Protein AF-A0A7Y8LN01-F1 (afdb_monomer)

Foldseek 3Di:
DDPPDDDDDDLEAEDEDALVCVVVVQVVLVVVVWDWDDDPFWIWTHDPVGSRIYIYGNDPVCPVQVVVFDFDDDPVDTDGHRDD

Radius of gyration: 13.22 Å; Cα contacts (8 Å, |Δi|>4): 130; chains: 1; bounding box: 28×33×28 Å

Mean predicted aligned error: 5.34 Å

Solvent-accessible surface area (backbone atoms only — not comparable to full-atom values): 5112 Å² total; per-residue (Å²): 74,58,96,84,55,84,87,50,89,50,55,52,43,82,41,80,53,63,66,92,47,45,69,60,52,53,49,56,39,47,76,70,70,32,50,76,49,82,55,102,50,35,34,41,38,37,45,97,90,44,86,51,37,37,36,37,42,53,46,73,87,54,56,61,34,70,82,57,36,41,85,40,85,45,98,96,42,83,41,75,42,62,67,136

Sequence (84 aa):
MNAYVESVVSLDLDIVAAVERIGAICKAAREKGLRVEEFERSVNITSESSDLRIQLQIDLRYQTFISMAEDREVPGYKMKVAPP

Structure (mmCIF, N/CA/C/O backbone):
data_AF-A0A7Y8LN01-F1
#
_entry.id   AF-A0A7Y8LN01-F1
#
loop_
_atom_site.group_PDB
_atom_site.id
_atom_site.type_symbol
_atom_site.label_atom_id
_atom_site.label_alt_id
_atom_site.label_comp_id
_atom_site.label_asym_id
_atom_site.label_entity_id
_atom_site.label_seq_id
_atom_site.pdbx_PDB_ins_code
_atom_site.Cartn_x
_atom_site.Cartn_y
_atom_site.Cartn_z
_atom_site.occupancy
_atom_site.B_iso_or_equiv
_atom_site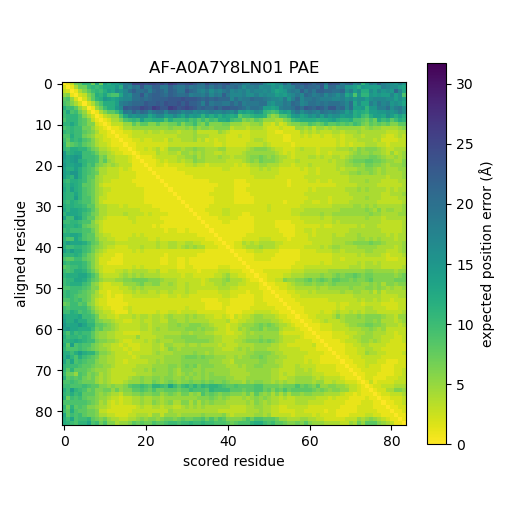.auth_seq_id
_atom_site.auth_comp_id
_atom_site.auth_asym_id
_atom_site.auth_atom_id
_atom_site.pdbx_PDB_model_num
ATOM 1 N N . MET A 1 1 ? 3.084 -10.170 4.823 1.00 48.88 1 MET A N 1
ATOM 2 C CA . MET A 1 1 ? 3.228 -11.461 4.093 1.00 48.88 1 MET A CA 1
ATOM 3 C C . MET A 1 1 ? 4.522 -11.455 3.283 1.00 48.88 1 MET A C 1
ATOM 5 O O . MET A 1 1 ? 4.747 -10.488 2.571 1.00 48.88 1 MET A O 1
ATOM 9 N N . ASN A 1 2 ? 5.368 -12.487 3.374 1.00 51.25 2 ASN A N 1
ATOM 10 C CA . ASN A 1 2 ? 6.612 -12.553 2.595 1.00 51.25 2 ASN A CA 1
ATOM 11 C C . ASN A 1 2 ? 6.391 -13.354 1.298 1.00 51.25 2 ASN A C 1
ATOM 13 O O . ASN A 1 2 ? 6.065 -14.534 1.357 1.00 51.25 2 ASN A O 1
ATOM 17 N N . ALA A 1 3 ? 6.549 -12.720 0.134 1.00 58.72 3 ALA A N 1
ATOM 18 C CA . ALA A 1 3 ? 6.341 -13.350 -1.177 1.00 58.72 3 ALA A CA 1
ATOM 19 C C . ALA A 1 3 ? 7.546 -14.185 -1.672 1.00 58.72 3 ALA A C 1
ATOM 21 O O . ALA A 1 3 ? 7.561 -14.623 -2.825 1.00 58.72 3 ALA A O 1
ATOM 22 N N . TYR A 1 4 ? 8.554 -14.391 -0.815 1.00 53.84 4 TYR A N 1
ATOM 23 C CA . TYR A 1 4 ? 9.840 -15.005 -1.161 1.00 53.84 4 TYR A CA 1
ATOM 24 C C . TYR A 1 4 ? 10.168 -16.306 -0.411 1.00 53.84 4 TYR A C 1
ATOM 26 O O . TYR A 1 4 ? 11.199 -16.911 -0.692 1.00 53.84 4 TYR A O 1
ATOM 34 N N . VAL A 1 5 ? 9.327 -16.764 0.525 1.00 54.41 5 VAL A N 1
ATOM 35 C CA . VAL A 1 5 ? 9.567 -17.975 1.343 1.00 54.41 5 VAL A CA 1
ATOM 36 C C . VAL A 1 5 ? 8.251 -18.673 1.711 1.00 54.41 5 VAL A C 1
ATOM 38 O O . VAL A 1 5 ? 7.192 -18.047 1.647 1.00 54.41 5 VAL A O 1
ATOM 41 N N . GLU A 1 6 ? 8.311 -19.961 2.093 1.00 52.59 6 GLU A N 1
ATOM 42 C CA . GLU A 1 6 ? 7.155 -20.727 2.600 1.00 52.59 6 GLU A CA 1
ATOM 43 C C . GLU A 1 6 ? 6.390 -19.937 3.677 1.00 52.59 6 GLU A C 1
ATOM 45 O O . GLU A 1 6 ? 6.990 -19.272 4.519 1.00 52.59 6 GLU A O 1
ATOM 50 N N . SER A 1 7 ? 5.055 -19.984 3.595 1.00 51.38 7 SER A N 1
ATOM 51 C CA . SER A 1 7 ? 4.104 -19.032 4.188 1.00 51.38 7 SER A CA 1
ATOM 52 C C . SER A 1 7 ? 4.402 -18.627 5.640 1.00 51.38 7 SER A C 1
ATOM 54 O O . SER A 1 7 ? 3.902 -19.231 6.589 1.00 51.38 7 SER A O 1
ATOM 56 N N . VAL A 1 8 ? 5.119 -17.515 5.812 1.00 60.03 8 VAL A N 1
ATOM 57 C CA . VAL A 1 8 ? 5.205 -16.801 7.090 1.00 60.03 8 VAL A CA 1
ATOM 58 C C . VAL A 1 8 ? 4.028 -15.830 7.186 1.00 60.03 8 VAL A C 1
ATOM 60 O O . VAL A 1 8 ? 3.899 -14.899 6.382 1.00 60.03 8 VAL A O 1
ATOM 63 N N . VAL A 1 9 ? 3.170 -16.034 8.189 1.00 64.44 9 VAL A N 1
ATOM 64 C CA . VAL A 1 9 ? 2.100 -15.088 8.529 1.00 64.44 9 VAL A CA 1
ATOM 65 C C . VAL A 1 9 ? 2.745 -13.806 9.046 1.00 64.44 9 VAL A C 1
ATOM 67 O O . VAL A 1 9 ? 3.503 -13.821 10.011 1.00 64.44 9 VAL A O 1
ATOM 70 N N . SER A 1 10 ? 2.448 -12.688 8.392 1.00 74.94 10 SER A N 1
ATOM 71 C CA . SER A 1 10 ? 2.896 -11.362 8.812 1.00 74.94 10 SER A CA 1
ATOM 72 C C . SER A 1 10 ? 1.713 -10.407 8.723 1.00 74.94 10 SER A C 1
ATOM 74 O O . SER A 1 10 ? 0.957 -10.446 7.751 1.00 74.94 10 SER A O 1
ATOM 76 N N . LEU A 1 11 ? 1.574 -9.579 9.758 1.00 85.00 11 LEU A N 1
ATOM 77 C CA . LEU A 1 11 ? 0.550 -8.540 9.877 1.00 85.00 11 LEU A CA 1
ATOM 78 C C . LEU A 1 11 ? 0.912 -7.271 9.098 1.00 85.00 11 LEU A C 1
ATOM 80 O O . LEU A 1 11 ? 0.139 -6.323 9.098 1.00 85.00 11 LEU A O 1
ATOM 84 N N . ASP A 1 12 ? 2.070 -7.256 8.442 1.00 87.38 12 ASP A N 1
ATOM 85 C CA . ASP A 1 12 ? 2.572 -6.120 7.684 1.00 87.38 12 ASP A CA 1
ATOM 86 C C . ASP A 1 12 ? 2.479 -6.416 6.182 1.00 87.38 12 ASP A C 1
ATOM 88 O O . ASP A 1 12 ? 2.864 -7.493 5.697 1.00 87.38 12 ASP A O 1
ATOM 92 N N . LEU A 1 13 ? 1.923 -5.458 5.445 1.00 88.06 13 LEU A N 1
ATOM 93 C CA . LEU A 1 13 ? 1.838 -5.462 3.993 1.00 88.06 13 LEU A CA 1
ATOM 94 C C . LEU A 1 13 ? 2.443 -4.167 3.446 1.00 88.06 13 LEU A C 1
ATOM 96 O O . LEU A 1 13 ? 1.815 -3.110 3.485 1.00 88.06 13 LEU A O 1
ATOM 100 N N . ASP A 1 14 ? 3.648 -4.273 2.898 1.00 88.62 14 ASP A N 1
ATOM 101 C CA . ASP A 1 14 ? 4.312 -3.174 2.206 1.00 88.62 14 ASP A CA 1
ATOM 102 C C . ASP A 1 14 ? 3.902 -3.145 0.732 1.00 88.62 14 ASP A C 1
ATOM 104 O O . ASP A 1 14 ? 3.974 -4.150 0.020 1.00 88.62 14 ASP A O 1
ATOM 108 N N . ILE A 1 15 ? 3.466 -1.979 0.262 1.00 90.00 15 ILE A N 1
ATOM 109 C CA . ILE A 1 15 ? 3.020 -1.756 -1.112 1.00 90.00 15 ILE A CA 1
ATOM 110 C C . ILE A 1 15 ? 3.793 -0.575 -1.681 1.00 90.00 15 ILE A C 1
ATOM 112 O O . ILE A 1 15 ? 3.814 0.512 -1.110 1.00 90.00 15 ILE A O 1
ATOM 116 N N . VAL A 1 16 ? 4.384 -0.755 -2.856 1.00 88.56 16 VAL A N 1
ATOM 117 C CA . VAL A 1 16 ? 4.882 0.371 -3.648 1.00 88.56 16 VAL A CA 1
ATOM 118 C C . VAL A 1 16 ? 3.748 0.862 -4.536 1.00 88.56 16 VAL A C 1
ATOM 120 O O . VAL A 1 16 ? 3.154 0.083 -5.282 1.00 88.56 16 VAL A O 1
ATOM 123 N N . ALA A 1 17 ? 3.448 2.154 -4.465 1.00 84.50 17 ALA A N 1
ATOM 124 C CA . ALA A 1 17 ? 2.445 2.786 -5.309 1.00 84.50 17 ALA A CA 1
ATOM 125 C C . ALA A 1 17 ? 3.053 3.965 -6.071 1.00 84.50 17 ALA A C 1
ATOM 127 O O . ALA A 1 17 ? 3.998 4.609 -5.611 1.00 84.50 17 ALA A O 1
ATOM 128 N N . ALA A 1 18 ? 2.503 4.240 -7.253 1.00 86.44 18 ALA A N 1
ATOM 129 C CA . ALA A 1 18 ? 2.906 5.391 -8.046 1.00 86.44 18 ALA A CA 1
ATOM 130 C C . ALA A 1 18 ? 2.604 6.681 -7.267 1.00 86.44 18 ALA A C 1
ATOM 132 O O . ALA A 1 18 ? 1.487 6.840 -6.758 1.00 86.44 18 ALA A O 1
ATOM 133 N N . VAL A 1 19 ? 3.586 7.580 -7.154 1.00 84.88 19 VAL A N 1
ATOM 134 C CA . VAL A 1 19 ? 3.494 8.783 -6.300 1.00 84.88 19 VAL A CA 1
ATOM 135 C C . VAL A 1 19 ? 2.268 9.628 -6.660 1.00 84.88 19 VAL A C 1
ATOM 137 O O . VAL A 1 19 ? 1.546 10.099 -5.781 1.00 84.88 19 VAL A O 1
ATOM 140 N N . GLU A 1 20 ? 1.953 9.747 -7.948 1.00 87.00 20 GLU A N 1
ATOM 141 C CA . GLU A 1 20 ? 0.805 10.503 -8.450 1.00 87.00 20 GLU A CA 1
ATOM 142 C C . GLU A 1 20 ? -0.560 9.900 -8.069 1.00 87.00 20 GLU A C 1
ATOM 144 O O . GLU A 1 20 ? -1.591 10.564 -8.189 1.00 87.00 20 GLU A O 1
ATOM 149 N N . ARG A 1 21 ? -0.599 8.646 -7.599 1.00 89.75 21 ARG A N 1
ATOM 150 C CA . ARG A 1 21 ? -1.828 7.953 -7.178 1.00 89.75 21 ARG A CA 1
ATOM 151 C C . ARG A 1 21 ? -2.058 7.978 -5.671 1.00 89.75 21 ARG A C 1
ATOM 153 O O . ARG A 1 21 ? -3.171 7.673 -5.244 1.00 89.75 21 ARG A O 1
ATOM 160 N N . ILE A 1 22 ? -1.069 8.379 -4.872 1.00 91.00 22 ILE A N 1
ATOM 161 C CA . ILE A 1 22 ? -1.133 8.310 -3.404 1.00 91.00 22 ILE A CA 1
ATOM 162 C C . ILE A 1 22 ? -2.328 9.081 -2.849 1.00 91.00 22 ILE A C 1
ATOM 164 O O . ILE A 1 22 ? -3.103 8.522 -2.079 1.00 91.00 22 ILE A O 1
ATOM 168 N N . GLY A 1 23 ? -2.568 10.310 -3.316 1.00 93.12 23 GLY A N 1
ATOM 169 C CA . GLY A 1 23 ? -3.716 11.103 -2.863 1.00 93.12 23 GLY A CA 1
ATOM 170 C C . GLY A 1 23 ? -5.067 10.412 -3.102 1.00 93.12 23 GLY A C 1
ATOM 171 O O . GLY A 1 23 ? -5.948 10.450 -2.243 1.00 93.12 23 GLY A O 1
ATOM 172 N N . ALA A 1 24 ? -5.219 9.719 -4.236 1.00 95.38 24 ALA A N 1
ATOM 173 C CA . ALA A 1 24 ? -6.430 8.960 -4.544 1.00 95.38 24 ALA A CA 1
ATOM 174 C C . ALA A 1 24 ? -6.574 7.716 -3.651 1.00 95.38 24 ALA A C 1
ATOM 176 O O . ALA A 1 24 ? -7.679 7.422 -3.194 1.00 95.38 24 ALA A O 1
ATOM 177 N N . ILE A 1 25 ? -5.470 7.020 -3.362 1.00 94.44 25 ILE A N 1
ATOM 178 C CA . ILE A 1 25 ? -5.461 5.855 -2.467 1.00 94.44 25 ILE A CA 1
ATOM 179 C C . ILE A 1 25 ? -5.824 6.277 -1.040 1.00 94.44 25 ILE A C 1
ATOM 181 O O . ILE A 1 25 ? -6.718 5.683 -0.440 1.00 94.44 25 ILE A O 1
ATOM 185 N N . CYS A 1 26 ? -5.203 7.339 -0.518 1.00 95.94 26 CYS A N 1
ATOM 186 C CA . CYS A 1 26 ? -5.492 7.868 0.814 1.00 95.94 26 CYS A CA 1
ATOM 187 C C . CYS A 1 26 ? -6.958 8.292 0.949 1.00 95.94 26 CYS A C 1
ATOM 189 O O . CYS A 1 26 ? -7.606 7.984 1.950 1.00 95.94 26 CYS A O 1
ATOM 191 N N . LYS A 1 27 ? -7.504 8.971 -0.069 1.00 97.31 27 LYS A N 1
ATOM 192 C CA . LYS A 1 27 ? -8.920 9.348 -0.103 1.00 97.31 27 LYS A CA 1
ATOM 193 C C . LYS A 1 27 ? -9.827 8.114 -0.049 1.00 97.31 27 LYS A C 1
ATOM 195 O O . LYS A 1 27 ? -10.691 8.047 0.819 1.00 97.31 27 LYS A O 1
ATOM 200 N N . ALA A 1 28 ? -9.589 7.125 -0.910 1.00 96.94 28 ALA A N 1
ATOM 201 C CA . ALA A 1 28 ? -10.386 5.900 -0.947 1.00 96.94 28 ALA A CA 1
ATOM 202 C C . ALA A 1 28 ? -10.295 5.093 0.362 1.00 96.94 28 ALA A C 1
ATOM 204 O O . ALA A 1 28 ? -11.281 4.501 0.795 1.00 96.94 28 ALA A O 1
ATOM 205 N N . ALA A 1 29 ? -9.128 5.072 1.014 1.00 95.81 29 ALA A N 1
ATOM 206 C CA . ALA A 1 29 ? -8.947 4.419 2.307 1.00 95.81 29 ALA A CA 1
ATOM 207 C C . ALA A 1 29 ? -9.771 5.105 3.409 1.00 95.81 29 ALA A C 1
ATOM 209 O O . ALA A 1 29 ? -10.505 4.433 4.134 1.00 95.81 29 ALA A O 1
ATOM 210 N N . ARG A 1 30 ? -9.725 6.442 3.481 1.00 97.19 30 ARG A N 1
ATOM 211 C CA . ARG A 1 30 ? -10.530 7.234 4.428 1.00 97.19 30 ARG A CA 1
ATOM 212 C C . ARG A 1 30 ? -12.031 7.057 4.198 1.00 97.19 30 ARG A C 1
ATOM 214 O O . ARG A 1 30 ? -12.771 6.869 5.156 1.00 97.19 30 ARG A O 1
ATOM 221 N N . GLU A 1 31 ? -12.478 7.054 2.942 1.00 97.56 31 GLU A N 1
ATOM 222 C CA . GLU A 1 31 ? -13.885 6.805 2.579 1.00 97.56 31 GLU A CA 1
ATOM 223 C C . GLU A 1 31 ? -14.371 5.412 3.010 1.00 97.56 31 GLU A C 1
ATOM 225 O O . GLU A 1 31 ? -15.551 5.229 3.296 1.00 97.56 31 GLU A O 1
ATOM 230 N N . LYS A 1 32 ? -13.460 4.438 3.117 1.00 95.81 32 LYS A N 1
ATOM 231 C CA . LYS A 1 32 ? -13.734 3.098 3.657 1.00 95.81 32 LYS A CA 1
ATOM 232 C C . LYS A 1 32 ? -13.634 3.009 5.185 1.00 95.81 32 LYS A C 1
ATOM 234 O O . LYS A 1 32 ? -13.737 1.912 5.725 1.00 95.81 32 LYS A O 1
ATOM 239 N N . GLY A 1 33 ? -13.424 4.126 5.881 1.00 95.88 33 GLY A N 1
ATOM 240 C CA . GLY A 1 33 ? -13.290 4.164 7.339 1.00 95.88 33 GLY A CA 1
ATOM 241 C C . GLY A 1 33 ? -11.941 3.662 7.859 1.00 95.88 33 GLY A C 1
ATOM 242 O O . GLY A 1 33 ? -11.829 3.339 9.038 1.00 95.88 33 GLY A O 1
ATOM 243 N N . LEU A 1 34 ? -10.918 3.574 7.002 1.00 96.94 34 LEU A N 1
ATOM 244 C CA . LEU A 1 34 ? -9.564 3.227 7.428 1.00 96.94 34 LEU A CA 1
ATOM 245 C C . LEU A 1 34 ? -8.846 4.460 7.982 1.00 96.94 34 LEU A C 1
ATOM 247 O O . LEU A 1 34 ? -9.020 5.581 7.493 1.00 96.94 34 LEU A O 1
ATOM 251 N N . ARG A 1 35 ? -7.990 4.240 8.979 1.00 97.69 35 ARG A N 1
ATOM 252 C CA . ARG A 1 35 ? -7.090 5.264 9.509 1.00 97.69 35 ARG A CA 1
ATOM 253 C C . ARG A 1 35 ? -5.911 5.417 8.554 1.00 97.69 35 ARG A C 1
ATOM 255 O O . ARG A 1 35 ? -5.331 4.420 8.134 1.00 97.69 35 ARG A O 1
ATOM 262 N N . VAL A 1 36 ? -5.579 6.660 8.206 1.00 97.81 36 VAL A N 1
ATOM 263 C CA . VAL A 1 36 ? -4.494 6.995 7.272 1.00 97.81 36 VAL A CA 1
ATOM 264 C C . VAL A 1 36 ? -3.563 8.014 7.916 1.00 97.81 36 VAL A C 1
ATOM 266 O O . VAL A 1 36 ? -3.997 9.125 8.228 1.00 97.81 36 VAL A O 1
ATOM 269 N N . GLU A 1 37 ? -2.294 7.645 8.061 1.00 97.62 37 GLU A N 1
ATOM 270 C CA . GLU A 1 37 ? -1.226 8.467 8.633 1.00 97.62 37 GLU A CA 1
ATOM 271 C C . GLU A 1 37 ? -0.142 8.694 7.574 1.00 97.62 37 GLU A C 1
ATOM 273 O O . GLU A 1 37 ? 0.430 7.743 7.046 1.00 97.62 37 GLU A O 1
ATOM 278 N N . GLU A 1 38 ? 0.112 9.955 7.225 1.00 95.19 38 GLU A N 1
ATOM 279 C CA . GLU A 1 38 ? 1.043 10.337 6.158 1.00 95.19 38 GLU A CA 1
ATOM 280 C C . GLU A 1 38 ? 2.380 10.803 6.757 1.00 95.19 38 GLU A C 1
ATOM 282 O O . GLU A 1 38 ? 2.408 11.627 7.671 1.00 95.19 38 GLU A O 1
ATOM 287 N N . PHE A 1 39 ? 3.488 10.290 6.221 1.00 93.31 39 PHE A N 1
ATOM 288 C CA . PHE A 1 39 ? 4.865 10.621 6.594 1.00 93.31 39 PHE A CA 1
ATOM 289 C C . PHE A 1 39 ? 5.647 11.108 5.362 1.00 93.31 39 PHE A C 1
ATOM 291 O O . PHE A 1 39 ? 5.193 10.969 4.230 1.00 93.31 39 PHE A O 1
ATOM 298 N N . GLU A 1 40 ? 6.860 11.644 5.559 1.00 90.38 40 GLU A N 1
ATOM 299 C CA . GLU A 1 40 ? 7.697 12.180 4.463 1.00 90.38 40 GLU A CA 1
ATOM 300 C C . GLU A 1 40 ? 7.935 11.158 3.337 1.00 90.38 40 GLU A C 1
ATOM 302 O O . GLU A 1 40 ? 8.016 11.525 2.167 1.00 90.38 40 GLU A O 1
ATOM 307 N N . ARG A 1 41 ? 8.071 9.874 3.690 1.00 89.69 41 ARG A N 1
ATOM 308 C CA . ARG A 1 41 ? 8.444 8.802 2.753 1.00 89.69 41 ARG A CA 1
ATOM 309 C C . ARG A 1 41 ? 7.478 7.627 2.713 1.00 89.69 41 ARG A C 1
ATOM 311 O O . ARG A 1 41 ? 7.665 6.751 1.873 1.00 89.69 41 ARG A O 1
ATOM 318 N N . SER A 1 42 ?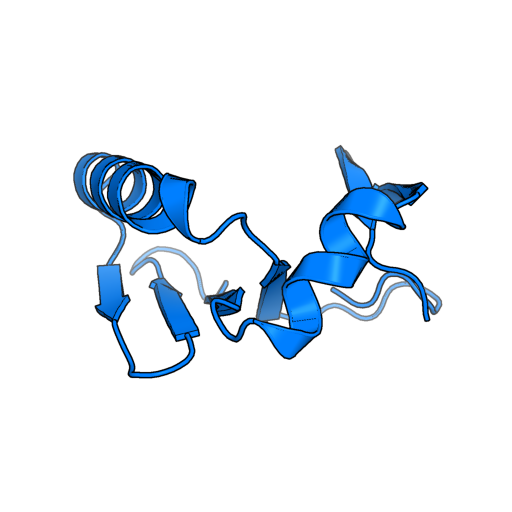 6.438 7.622 3.540 1.00 93.12 42 SER A N 1
ATOM 319 C CA . SER A 1 42 ? 5.465 6.533 3.574 1.00 93.12 42 SER A CA 1
ATOM 320 C C . SER A 1 42 ? 4.074 7.006 3.975 1.00 93.12 42 SER A C 1
ATOM 322 O O . SER A 1 42 ? 3.892 8.102 4.503 1.00 93.12 42 SER A O 1
ATOM 324 N N . VAL A 1 43 ? 3.079 6.160 3.729 1.00 96.06 43 VAL A N 1
ATOM 325 C CA . VAL A 1 43 ? 1.729 6.314 4.275 1.00 96.06 43 VAL A CA 1
ATOM 326 C C . VAL A 1 43 ? 1.331 5.017 4.958 1.00 96.06 43 VAL A C 1
ATOM 328 O O . VAL A 1 43 ? 1.367 3.962 4.331 1.00 96.06 43 VAL A O 1
ATOM 331 N N . ASN A 1 44 ? 0.895 5.098 6.209 1.00 96.56 44 ASN A N 1
ATOM 332 C CA . ASN A 1 44 ? 0.377 3.956 6.948 1.00 96.56 44 ASN A CA 1
ATOM 333 C C . ASN A 1 44 ? -1.147 3.938 6.873 1.00 96.56 44 ASN A C 1
ATOM 335 O O . ASN A 1 44 ? -1.806 4.963 7.061 1.00 96.56 44 ASN A O 1
ATOM 339 N N . ILE A 1 45 ? -1.704 2.760 6.610 1.00 96.94 45 ILE A N 1
ATOM 340 C CA . ILE A 1 45 ? -3.138 2.507 6.568 1.00 96.94 45 ILE A CA 1
ATOM 341 C C . ILE A 1 45 ? -3.452 1.363 7.529 1.00 96.94 45 ILE A C 1
ATOM 343 O O . ILE A 1 45 ? -2.903 0.265 7.413 1.00 96.94 45 ILE A O 1
ATOM 347 N N . THR A 1 46 ? -4.347 1.625 8.475 1.00 97.06 46 THR A N 1
ATOM 348 C CA . THR A 1 46 ? -4.750 0.676 9.520 1.00 97.06 46 THR A CA 1
ATOM 349 C C . THR A 1 46 ? -6.268 0.657 9.696 1.00 97.06 46 THR A C 1
ATOM 351 O O . THR A 1 46 ? -6.990 1.536 9.215 1.00 97.06 46 THR A O 1
ATOM 354 N N . SER A 1 47 ? -6.772 -0.376 10.369 1.00 95.69 47 SER A N 1
ATOM 355 C CA . SER A 1 47 ? -8.182 -0.524 10.727 1.00 95.69 47 SER A CA 1
ATOM 356 C C . SER A 1 47 ? -8.306 -0.812 12.217 1.00 95.69 47 SER A C 1
ATOM 358 O O . SER A 1 47 ? -7.449 -1.468 12.794 1.00 95.69 47 SER A O 1
ATOM 360 N N . GLU A 1 48 ? -9.390 -0.365 12.844 1.00 92.94 48 GLU A N 1
ATOM 361 C CA . GLU A 1 48 ? -9.686 -0.726 14.237 1.00 92.94 48 G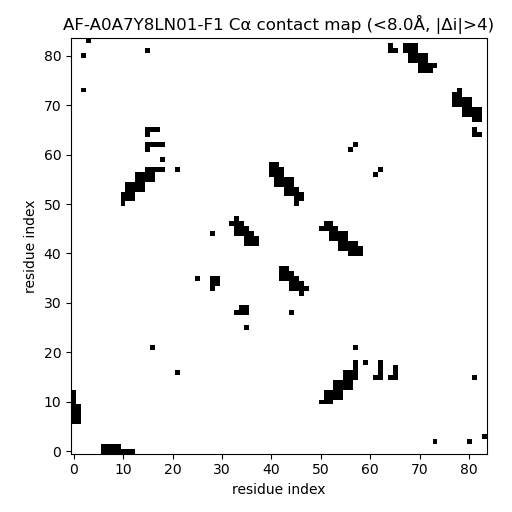LU A CA 1
ATOM 362 C C . GLU A 1 48 ? -10.231 -2.157 14.361 1.00 92.94 48 GLU A C 1
ATOM 364 O O . GLU A 1 48 ? -10.210 -2.735 15.442 1.00 92.94 48 GLU A O 1
ATOM 369 N N . SER A 1 49 ? -10.697 -2.754 13.257 1.00 93.06 49 SER A N 1
ATOM 370 C CA . SER A 1 49 ? -11.257 -4.110 13.233 1.00 93.06 49 SER A CA 1
ATOM 371 C C . SER A 1 49 ? -10.259 -5.186 12.790 1.00 93.06 49 SER A C 1
ATOM 373 O O . SER A 1 49 ? -10.664 -6.325 12.568 1.00 93.06 49 SER A O 1
ATOM 375 N N . SER A 1 50 ? -8.988 -4.839 12.563 1.00 90.31 50 SER A N 1
ATOM 376 C CA . SER A 1 50 ? -7.962 -5.765 12.068 1.00 90.31 50 SER A CA 1
ATOM 377 C C . SER A 1 50 ? -6.561 -5.309 12.462 1.00 90.31 50 SER A C 1
ATOM 379 O O . SER A 1 50 ? -6.221 -4.146 12.272 1.00 90.31 50 SER A O 1
ATOM 381 N N . ASP A 1 51 ? -5.719 -6.247 12.897 1.00 90.31 51 ASP A N 1
ATOM 382 C CA . ASP A 1 51 ? -4.305 -5.986 13.203 1.00 90.31 51 ASP A CA 1
ATOM 383 C C . ASP A 1 51 ? -3.421 -5.838 11.949 1.00 90.31 51 ASP A C 1
ATOM 385 O O . ASP A 1 51 ? -2.213 -5.611 12.064 1.00 90.31 51 ASP A O 1
ATOM 389 N N . LEU A 1 52 ? -3.999 -5.981 10.747 1.00 89.94 52 LEU A N 1
ATOM 390 C CA . LEU A 1 52 ? -3.292 -5.785 9.483 1.00 89.94 52 LEU A CA 1
ATOM 391 C C . LEU A 1 52 ? -2.868 -4.318 9.323 1.00 89.94 52 LEU A C 1
ATOM 393 O O . LEU A 1 52 ? -3.694 -3.403 9.344 1.00 89.94 52 LEU A O 1
ATOM 397 N N . ARG A 1 53 ? -1.576 -4.114 9.076 1.00 93.62 53 ARG A N 1
ATOM 398 C CA . ARG A 1 53 ? -0.954 -2.820 8.807 1.00 93.62 53 ARG A CA 1
ATOM 399 C C . ARG A 1 53 ? -0.484 -2.780 7.365 1.00 93.62 53 ARG A C 1
ATOM 401 O O . ARG A 1 53 ? 0.300 -3.623 6.933 1.00 93.62 53 ARG A O 1
ATOM 408 N N . ILE A 1 54 ? -0.969 -1.798 6.617 1.00 94.12 54 ILE A N 1
ATOM 409 C CA . ILE A 1 54 ? -0.544 -1.557 5.241 1.00 94.12 54 ILE A CA 1
ATOM 410 C C . ILE A 1 54 ? 0.357 -0.330 5.241 1.00 94.12 54 ILE A C 1
ATOM 412 O O . ILE A 1 54 ? -0.014 0.704 5.793 1.00 94.12 54 ILE A O 1
ATOM 416 N N . GLN A 1 55 ? 1.512 -0.422 4.594 1.00 94.75 55 GLN A N 1
ATOM 417 C CA . GLN A 1 55 ? 2.413 0.706 4.401 1.00 94.75 55 GLN A CA 1
ATOM 418 C C . GLN A 1 55 ? 2.613 0.945 2.906 1.00 94.75 55 GLN A C 1
ATOM 420 O O . GLN A 1 55 ? 3.042 0.059 2.171 1.00 94.75 55 GLN A O 1
ATOM 425 N N . LEU A 1 56 ? 2.295 2.151 2.446 1.00 94.06 56 LEU A N 1
ATOM 426 C CA . LEU A 1 56 ? 2.574 2.596 1.089 1.00 94.06 56 LEU A CA 1
ATOM 427 C C . LEU A 1 56 ? 3.930 3.290 1.058 1.00 94.06 56 LEU A C 1
ATOM 429 O O . LEU A 1 56 ? 4.124 4.284 1.759 1.00 94.06 56 LEU A O 1
ATOM 433 N N . GLN A 1 57 ? 4.841 2.810 0.218 1.00 92.75 57 GLN A N 1
ATOM 434 C CA . GLN A 1 57 ? 6.134 3.448 0.006 1.00 92.75 57 GLN A CA 1
ATOM 435 C C . GLN A 1 57 ? 6.043 4.497 -1.106 1.00 92.75 57 GLN A C 1
ATOM 437 O O . GLN A 1 57 ? 5.678 4.169 -2.238 1.00 92.75 57 GLN A O 1
ATOM 442 N N . ILE A 1 58 ? 6.397 5.747 -0.785 1.00 88.31 58 ILE A N 1
ATOM 443 C CA . ILE A 1 58 ? 6.315 6.893 -1.717 1.00 88.31 58 ILE A CA 1
ATOM 444 C C . ILE A 1 58 ? 7.686 7.439 -2.130 1.00 88.31 58 ILE A C 1
ATOM 446 O O . ILE A 1 58 ? 7.778 8.325 -2.977 1.00 88.31 58 ILE A O 1
ATOM 450 N N . ASP A 1 59 ? 8.764 6.907 -1.555 1.00 88.69 59 ASP A N 1
ATOM 451 C CA . ASP A 1 59 ? 10.126 7.289 -1.916 1.00 88.69 59 ASP A CA 1
ATOM 452 C C . ASP A 1 59 ? 10.443 6.900 -3.375 1.00 88.69 59 ASP A C 1
ATOM 454 O O . ASP A 1 59 ? 10.232 5.760 -3.807 1.00 88.69 59 ASP A O 1
ATOM 458 N N . LEU A 1 60 ? 10.972 7.868 -4.135 1.00 85.56 60 LEU A N 1
ATOM 459 C CA . LEU A 1 60 ? 11.285 7.744 -5.562 1.00 85.56 60 LEU A CA 1
ATOM 460 C C . LEU A 1 60 ? 12.182 6.544 -5.883 1.00 85.56 60 LEU A C 1
ATOM 462 O O . LEU A 1 60 ? 12.068 5.972 -6.966 1.00 85.56 60 LEU A O 1
ATOM 466 N N . ARG A 1 61 ? 13.040 6.128 -4.944 1.00 88.31 61 ARG A N 1
ATOM 467 C CA . ARG A 1 61 ? 13.948 4.984 -5.113 1.00 88.31 61 ARG A CA 1
ATOM 468 C C . ARG A 1 61 ? 13.216 3.672 -5.385 1.00 88.31 61 ARG A C 1
ATOM 470 O O . ARG A 1 61 ? 13.787 2.796 -6.020 1.00 88.31 61 ARG A O 1
ATOM 477 N N . TYR A 1 62 ? 11.970 3.548 -4.931 1.00 88.50 62 TYR A N 1
ATOM 478 C CA . TYR A 1 62 ? 11.168 2.337 -5.103 1.00 88.50 62 TYR A CA 1
ATOM 479 C C . TYR A 1 62 ? 10.277 2.380 -6.348 1.00 88.50 62 TYR A C 1
ATOM 481 O O . TYR A 1 62 ? 9.702 1.362 -6.714 1.00 88.50 62 TYR A O 1
ATOM 489 N N . GLN A 1 63 ? 10.172 3.516 -7.048 1.00 87.69 63 GLN A N 1
ATOM 490 C CA . GLN A 1 63 ? 9.298 3.640 -8.225 1.00 87.69 63 GLN A CA 1
ATOM 491 C C . GLN A 1 63 ? 9.721 2.717 -9.378 1.00 87.69 63 GLN A C 1
ATOM 493 O O . GLN A 1 63 ? 8.878 2.270 -10.153 1.00 87.69 63 GLN A O 1
ATOM 498 N N . THR A 1 64 ? 11.006 2.362 -9.459 1.00 89.88 64 THR A N 1
ATOM 499 C CA . THR A 1 64 ? 11.521 1.373 -10.419 1.00 89.88 64 THR A CA 1
ATOM 500 C C . THR A 1 64 ? 10.936 -0.023 -10.201 1.00 89.88 64 THR A C 1
ATOM 502 O O . THR A 1 64 ? 10.818 -0.787 -11.153 1.00 89.88 64 THR A O 1
ATOM 505 N N . PHE A 1 65 ? 10.494 -0.361 -8.987 1.00 89.69 65 PHE A N 1
ATOM 506 C CA . PHE A 1 65 ? 9.871 -1.658 -8.720 1.00 89.69 65 PHE A CA 1
ATOM 507 C C . PHE A 1 65 ? 8.513 -1.808 -9.395 1.00 89.69 65 PHE A C 1
ATOM 509 O O . PHE A 1 65 ? 8.125 -2.928 -9.704 1.00 89.69 65 PHE A O 1
ATOM 516 N N . ILE A 1 66 ? 7.808 -0.709 -9.678 1.00 88.06 66 ILE A N 1
ATOM 517 C CA . ILE A 1 66 ? 6.503 -0.757 -10.350 1.00 88.06 66 ILE A CA 1
ATOM 518 C C . ILE A 1 66 ? 6.650 -1.334 -11.762 1.00 88.06 66 ILE A C 1
ATOM 520 O O . ILE A 1 66 ? 5.848 -2.172 -12.169 1.00 88.06 66 ILE A O 1
ATOM 524 N N . SER A 1 67 ? 7.682 -0.920 -12.506 1.00 89.75 67 SER A N 1
ATOM 525 C CA . SER A 1 67 ? 7.929 -1.421 -13.864 1.00 89.75 67 SER A CA 1
ATOM 526 C C . SER A 1 67 ? 8.538 -2.822 -13.886 1.00 89.75 67 SER A C 1
ATOM 528 O O . SER A 1 67 ? 8.384 -3.531 -14.876 1.00 89.75 67 SER A O 1
ATOM 530 N N . MET A 1 68 ? 9.212 -3.221 -12.807 1.00 91.44 68 MET A N 1
ATOM 531 C CA . MET A 1 68 ? 9.858 -4.529 -12.680 1.00 91.44 68 MET A CA 1
ATOM 532 C C .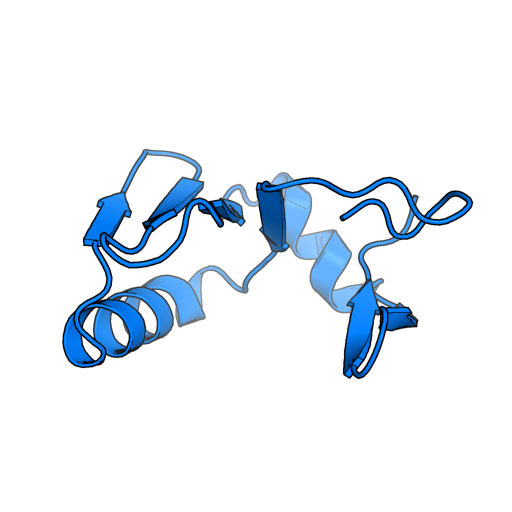 MET A 1 68 ? 8.984 -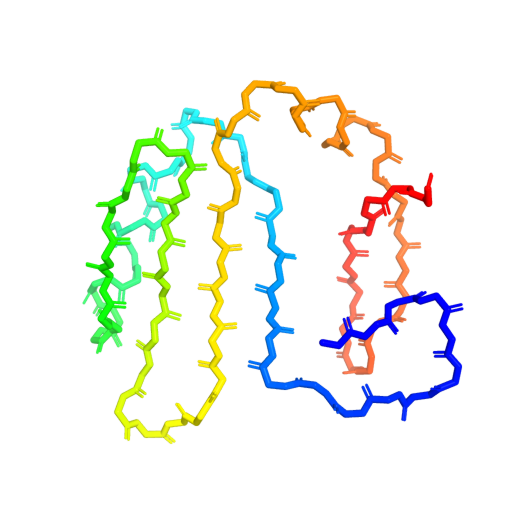5.578 -11.982 1.00 91.44 68 MET A C 1
ATOM 534 O O . MET A 1 68 ? 9.409 -6.722 -11.850 1.00 91.44 68 MET A O 1
ATOM 538 N N . ALA A 1 69 ? 7.793 -5.212 -11.502 1.00 92.06 69 ALA A N 1
ATOM 539 C CA . ALA A 1 69 ? 6.961 -6.117 -10.726 1.00 92.06 69 ALA A CA 1
ATOM 540 C C . ALA A 1 69 ? 6.429 -7.285 -11.571 1.00 92.06 69 ALA A C 1
ATOM 542 O O . ALA A 1 69 ? 5.866 -7.107 -12.657 1.00 92.06 69 ALA A O 1
ATOM 543 N N . GLU A 1 70 ? 6.534 -8.486 -11.016 1.00 92.69 70 GLU A N 1
ATOM 544 C CA . GLU A 1 70 ? 6.096 -9.728 -11.650 1.00 92.69 70 GLU A CA 1
ATOM 545 C C . GLU A 1 70 ? 4.736 -10.161 -11.100 1.00 92.69 70 GLU A C 1
ATOM 547 O O . GLU A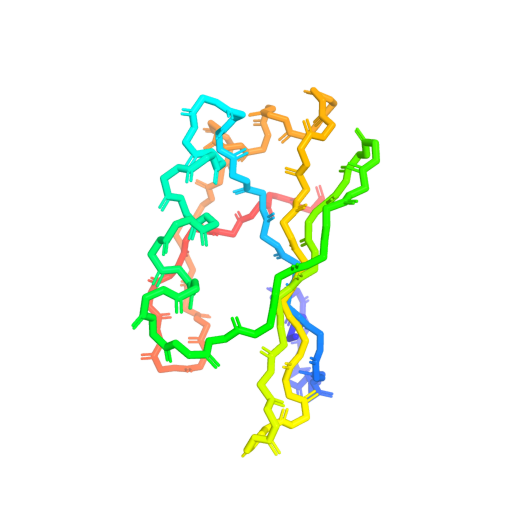 1 70 ? 4.430 -9.940 -9.927 1.00 92.69 70 GLU A O 1
ATOM 552 N N . ASP A 1 71 ? 3.908 -10.798 -11.929 1.00 9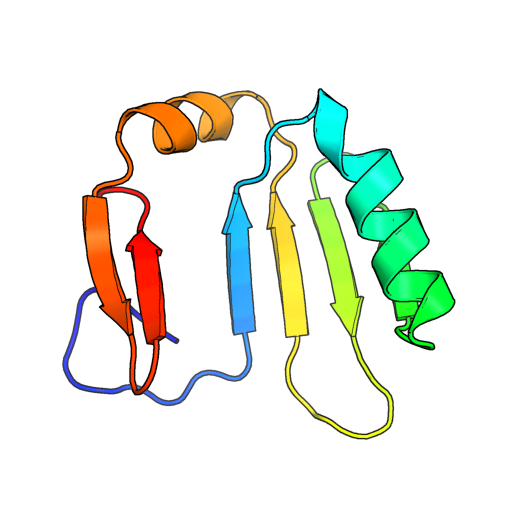2.50 71 ASP A N 1
ATOM 553 C CA . ASP A 1 71 ? 2.677 -11.420 -11.439 1.00 92.50 71 ASP A CA 1
ATOM 554 C C . ASP A 1 71 ? 3.017 -12.652 -10.597 1.00 92.50 71 ASP A C 1
ATOM 556 O O . ASP A 1 71 ? 3.695 -13.567 -11.069 1.00 92.50 71 ASP A O 1
ATOM 560 N N . ARG A 1 72 ? 2.518 -12.700 -9.360 1.00 89.62 72 ARG A N 1
ATOM 561 C CA . ARG A 1 72 ? 2.653 -13.854 -8.466 1.00 89.62 72 ARG A CA 1
ATOM 562 C C . ARG A 1 72 ? 1.345 -14.182 -7.770 1.00 89.62 72 ARG A C 1
ATOM 564 O O . ARG A 1 72 ? 0.462 -13.336 -7.612 1.00 89.62 72 ARG A O 1
ATOM 571 N N . GLU A 1 73 ? 1.246 -15.432 -7.341 1.00 86.88 73 GLU A N 1
ATOM 572 C CA . GLU A 1 73 ? 0.175 -15.883 -6.467 1.00 86.88 73 GLU A CA 1
ATOM 573 C C . GLU A 1 73 ? 0.559 -15.623 -5.008 1.00 86.88 73 GLU A C 1
ATOM 575 O O . GLU A 1 73 ? 1.568 -16.105 -4.498 1.00 86.88 73 GLU A O 1
ATOM 580 N N . VAL A 1 74 ? -0.258 -14.806 -4.362 1.00 82.81 74 VAL A N 1
ATOM 581 C CA . VAL A 1 74 ? -0.194 -14.412 -2.959 1.00 82.81 74 VAL A CA 1
ATOM 582 C C . VAL A 1 74 ? -1.456 -15.006 -2.342 1.00 82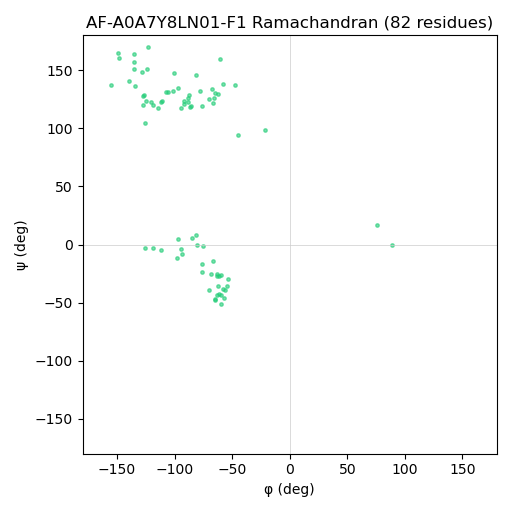.81 74 VAL A C 1
ATOM 584 O O . VAL A 1 74 ? -2.514 -14.621 -2.812 1.00 82.81 74 VAL A O 1
ATOM 587 N N . PRO A 1 75 ? -1.405 -15.934 -1.368 1.00 78.69 75 PRO A N 1
ATOM 588 C CA . PRO A 1 75 ? -2.543 -16.726 -0.885 1.00 78.69 75 PRO A CA 1
ATOM 589 C C . PRO A 1 75 ? -3.948 -16.148 -1.160 1.00 78.69 75 PRO A C 1
ATOM 591 O O . PRO A 1 75 ? -4.420 -15.264 -0.447 1.00 78.69 75 PRO A O 1
ATOM 594 N N . GLY A 1 76 ? -4.608 -16.645 -2.217 1.00 82.69 76 GLY A N 1
ATOM 595 C CA . GLY A 1 76 ? -5.958 -16.229 -2.635 1.00 82.69 76 GLY A CA 1
ATOM 596 C C . GLY A 1 76 ? -6.048 -15.042 -3.611 1.00 82.69 76 GLY A C 1
ATOM 597 O O . GLY A 1 76 ? -7.149 -14.680 -4.021 1.00 82.69 76 GLY A O 1
ATOM 598 N N . TYR A 1 77 ? -4.923 -14.453 -4.017 1.00 84.56 77 TYR A N 1
ATOM 599 C CA . TYR A 1 77 ? -4.833 -13.248 -4.843 1.00 84.56 77 TYR A CA 1
ATOM 600 C C . TYR A 1 77 ? -3.714 -13.347 -5.888 1.00 84.56 77 TYR A C 1
ATOM 602 O O . TYR A 1 77 ? -2.606 -13.805 -5.615 1.00 84.56 77 TYR A O 1
ATOM 610 N N . LYS A 1 78 ? -3.977 -12.841 -7.096 1.00 90.31 78 LYS A N 1
ATOM 611 C CA . LYS A 1 78 ? -2.928 -12.548 -8.082 1.00 90.31 78 LYS A CA 1
ATOM 612 C C . LYS A 1 78 ? -2.481 -11.107 -7.900 1.00 90.31 78 LYS A C 1
ATOM 614 O O . LYS A 1 78 ? -3.305 -10.199 -8.003 1.00 90.31 78 LYS A O 1
ATOM 619 N N . MET A 1 79 ? -1.201 -10.903 -7.613 1.00 90.50 79 MET A N 1
ATOM 620 C CA . MET A 1 79 ? -0.651 -9.588 -7.291 1.00 90.50 79 MET A CA 1
ATOM 621 C C . MET A 1 79 ? 0.661 -9.338 -8.029 1.00 90.50 79 MET A C 1
ATOM 623 O O . MET A 1 79 ? 1.418 -10.266 -8.304 1.00 90.50 79 MET A O 1
ATOM 627 N N . LYS A 1 80 ? 0.939 -8.061 -8.305 1.00 91.25 80 LYS A N 1
ATOM 628 C CA . LYS A 1 80 ? 2.255 -7.594 -8.741 1.00 91.25 80 LYS A CA 1
ATOM 629 C C . LYS A 1 80 ? 3.190 -7.559 -7.536 1.00 91.25 80 LYS A C 1
ATOM 631 O O . LYS A 1 80 ? 2.917 -6.842 -6.575 1.00 91.25 80 LYS A O 1
ATOM 636 N N . VAL A 1 81 ? 4.269 -8.330 -7.585 1.00 91.19 81 VAL A N 1
ATOM 637 C CA . VAL A 1 81 ? 5.267 -8.424 -6.517 1.00 91.19 81 VAL A CA 1
ATOM 638 C C . VAL A 1 81 ? 6.559 -7.780 -7.004 1.00 91.19 81 VAL A C 1
ATOM 640 O O . VAL A 1 81 ? 7.079 -8.145 -8.058 1.00 91.19 81 VAL A O 1
ATOM 643 N N . ALA A 1 82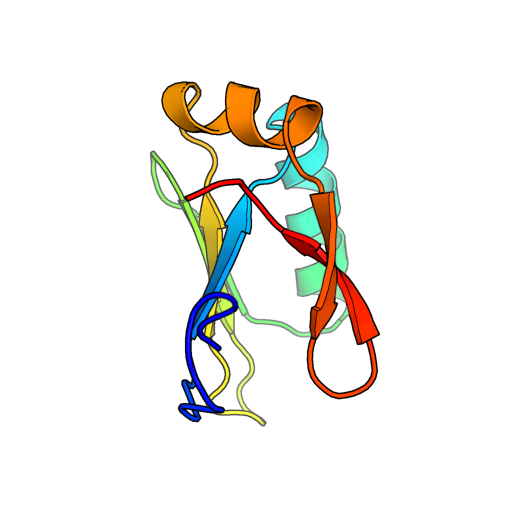 ? 7.044 -6.793 -6.247 1.00 88.69 82 ALA A N 1
ATOM 644 C CA . ALA A 1 82 ? 8.329 -6.145 -6.501 1.00 88.69 82 ALA A CA 1
ATOM 645 C C . ALA A 1 82 ? 9.445 -7.193 -6.472 1.00 88.69 82 ALA A C 1
ATOM 647 O O . ALA A 1 82 ? 9.374 -8.029 -5.576 1.00 88.69 82 ALA A O 1
ATOM 648 N N . PRO A 1 83 ? 10.428 -7.153 -7.388 1.00 82.62 83 PRO A N 1
ATOM 649 C CA . PRO A 1 83 ? 11.512 -8.137 -7.483 1.00 82.62 83 PRO A CA 1
ATOM 650 C C . PRO A 1 83 ? 12.376 -8.188 -6.205 1.00 82.62 83 PRO A C 1
ATOM 652 O O . PRO A 1 83 ? 12.329 -7.240 -5.416 1.00 82.62 83 PRO A O 1
ATOM 655 N N . PRO A 1 84 ? 13.124 -9.287 -5.981 1.00 77.62 84 PRO A N 1
ATOM 656 C CA . PRO A 1 84 ? 13.988 -9.444 -4.811 1.00 77.62 84 PRO A CA 1
ATOM 657 C C . PRO A 1 84 ? 15.168 -8.466 -4.803 1.00 77.62 84 PRO A C 1
ATOM 659 O O . PRO A 1 84 ? 15.616 -8.052 -5.898 1.00 77.62 84 PRO A O 1
#

pLDDT: mean 86.99, std 12.1, range [48.88, 97.81]

Nearest PDB structures (foldseek):
  2p7q-assembly4_B  TM=7.418E-01  e=1.421E-01  Listeria monocytogenes EGD-e
  2p7l-assembly4_B  TM=5.745E-01  e=5.588E-02  Listeria monocytogenes EGD-e
  3g12-assembly1_B  TM=4.473E-01  e=9.198E-01  Bdellovibrio bacteriovorus HD100
  4jwt-assembly1_A-2  TM=4.752E-01  e=2.048E+00  Sulfurimonas denitrificans DSM 1251
  4bn0-assembly2_C  TM=4.185E-01  e=3.055E+00  Helicobacter pylori 26695

Secondary structure (DSSP, 8-state):
--TTSS----SEEEEE--GGGHHHHHHHHHHTT-EEEE-SSEEEEEETTEEEEEEEE--GGGTHHHHHPEEEEETTEEEEE---